Protein AF-A0A433EHS6-F1 (afdb_monomer_lite)

Radius of gyration: 15.52 Å; chains: 1; bounding box: 33×42×46 Å

Sequence (157 aa):
MQAVKDFAYGQPLEATEAEKVVQRLIRVLFRGHMLCSTPNNSNENTVSFSYKRPFGCESGQPQLVRPHRLGELFPHQMLYVLRHYVYDGLQLPVFTALSGEIQHDLEDVDSIDFYEHAYIFDKNFLRCFYVMDSCNLHGNTYEAILTEYAPLEETPV

Foldseek 3Di:
DQDAAAPADDAFDDQVVLVVQVVVLCCFQVVVQWDWAQDPDPVDQFIDIDGHPPRCPDADHFDKDFLVVLCVVQPQAKKWKFFGGHDPNRRTGIHIDTSVVSSVCQQAVVRHPRNAQIWIAHPVSQKIWGWHAWDDDDPPGIGTIITITGGTPPPDD

Structure (mmCIF, N/CA/C/O backbone):
data_AF-A0A433EHS6-F1
#
_entry.id   AF-A0A433EHS6-F1
#
loop_
_atom_site.group_PDB
_atom_site.id
_atom_site.type_symbol
_atom_site.label_atom_id
_atom_site.label_alt_id
_atom_site.label_comp_id
_atom_site.label_asym_id
_atom_site.label_entity_id
_atom_site.label_seq_id
_atom_site.pdbx_PDB_ins_code
_atom_site.Cartn_x
_atom_site.Cartn_y
_atom_site.Cartn_z
_atom_site.occupancy
_atom_site.B_iso_or_equiv
_atom_site.auth_seq_id
_atom_site.auth_comp_id
_atom_site.auth_asym_id
_atom_site.auth_atom_id
_atom_site.pdbx_PDB_model_num
ATOM 1 N N . MET A 1 1 ? 13.619 10.597 -21.732 1.00 52.19 1 MET A N 1
ATOM 2 C CA . MET A 1 1 ? 13.306 10.273 -20.329 1.00 52.19 1 MET A CA 1
ATOM 3 C C . MET A 1 1 ? 11.842 9.910 -20.292 1.00 52.19 1 MET A C 1
ATOM 5 O O . MET A 1 1 ? 11.029 10.736 -20.693 1.00 52.19 1 MET A O 1
ATOM 9 N N . GLN A 1 2 ? 11.533 8.660 -19.963 1.00 55.22 2 GLN A N 1
ATOM 10 C CA . GLN A 1 2 ? 10.165 8.252 -19.658 1.00 55.22 2 GLN A CA 1
ATOM 11 C C . GLN A 1 2 ? 9.773 8.977 -18.363 1.00 55.22 2 GLN A C 1
ATOM 13 O O . GLN A 1 2 ? 10.622 9.145 -17.490 1.00 55.22 2 GLN A O 1
ATOM 18 N N . ALA A 1 3 ? 8.565 9.533 -18.296 1.00 74.19 3 ALA A N 1
ATOM 19 C CA . ALA A 1 3 ? 8.119 10.211 -17.085 1.00 74.19 3 ALA A CA 1
ATOM 20 C C . ALA A 1 3 ? 7.929 9.154 -15.991 1.00 74.19 3 ALA A C 1
ATOM 22 O O . ALA A 1 3 ? 7.195 8.193 -16.214 1.00 74.19 3 ALA A O 1
ATOM 23 N N . VAL A 1 4 ? 8.615 9.325 -14.861 1.00 86.94 4 VAL A N 1
ATOM 24 C CA . VAL A 1 4 ? 8.447 8.470 -13.683 1.00 86.94 4 VAL A CA 1
ATOM 25 C C . VAL A 1 4 ? 7.051 8.725 -13.116 1.00 86.94 4 VAL A C 1
ATOM 27 O O . VAL A 1 4 ? 6.616 9.877 -13.014 1.00 86.94 4 VAL A O 1
ATOM 30 N N . LYS A 1 5 ? 6.310 7.650 -12.847 1.00 92.50 5 LYS A N 1
ATOM 31 C CA . LYS A 1 5 ? 4.931 7.695 -12.348 1.00 92.50 5 LYS A CA 1
ATOM 32 C C . LYS A 1 5 ? 4.946 7.706 -10.816 1.00 92.50 5 LYS A C 1
ATOM 34 O O . LYS A 1 5 ? 5.658 6.931 -10.198 1.00 92.50 5 LYS A O 1
ATOM 39 N N . ASP A 1 6 ? 4.108 8.513 -10.175 1.00 92.75 6 ASP A N 1
ATOM 40 C CA . ASP A 1 6 ? 3.886 8.383 -8.729 1.00 92.75 6 ASP A CA 1
ATOM 41 C C . ASP A 1 6 ? 3.251 7.025 -8.392 1.00 92.75 6 ASP A C 1
ATOM 43 O O . ASP A 1 6 ? 2.283 6.617 -9.038 1.00 92.75 6 ASP A O 1
ATOM 47 N N . PHE A 1 7 ? 3.705 6.375 -7.318 1.00 94.31 7 PHE A N 1
ATOM 48 C CA . PHE A 1 7 ? 3.046 5.202 -6.735 1.00 94.31 7 PHE A CA 1
ATOM 49 C C . PHE A 1 7 ? 1.729 5.595 -6.039 1.00 94.31 7 PHE A C 1
ATOM 51 O O . PHE A 1 7 ? 1.588 5.612 -4.814 1.00 94.31 7 PHE A O 1
ATOM 58 N N . ALA A 1 8 ? 0.767 5.999 -6.858 1.00 94.12 8 ALA A N 1
ATOM 59 C CA . ALA A 1 8 ? -0.559 6.475 -6.519 1.00 94.12 8 ALA A CA 1
ATOM 60 C C . ALA A 1 8 ? -1.542 5.981 -7.586 1.00 94.12 8 ALA A C 1
ATOM 62 O O . ALA A 1 8 ? -1.189 5.821 -8.756 1.00 94.12 8 ALA A O 1
ATOM 63 N N . TYR A 1 9 ? -2.790 5.750 -7.182 1.00 94.94 9 TYR A N 1
ATOM 64 C CA . TYR A 1 9 ? -3.778 5.087 -8.030 1.00 94.94 9 TYR A CA 1
ATOM 65 C C . TYR A 1 9 ? -5.119 5.796 -7.960 1.00 94.94 9 TYR A C 1
ATOM 67 O O . TYR A 1 9 ? -5.652 5.986 -6.872 1.00 94.94 9 TYR A O 1
ATOM 75 N N . GLY A 1 10 ? -5.706 6.119 -9.113 1.00 91.69 10 GLY A N 1
ATOM 76 C CA . GLY A 1 10 ? -7.039 6.719 -9.178 1.00 91.69 10 GLY A CA 1
ATOM 77 C C . GLY A 1 10 ? -7.228 7.885 -8.199 1.00 91.69 10 GLY A C 1
ATOM 78 O O . GLY A 1 10 ? -6.335 8.707 -8.014 1.00 91.69 10 GLY A O 1
ATOM 79 N N . GLN A 1 11 ? -8.410 7.955 -7.586 1.00 94.00 11 GLN A N 1
ATOM 80 C CA . GLN A 1 11 ? -8.679 8.888 -6.493 1.00 94.00 11 GLN A CA 1
ATOM 81 C C . GLN A 1 11 ? -8.394 8.203 -5.147 1.00 94.00 11 GLN A C 1
ATOM 83 O O . GLN A 1 11 ? -8.841 7.065 -4.954 1.00 94.00 11 GLN A O 1
ATOM 88 N N . PRO A 1 12 ? -7.677 8.862 -4.218 1.00 95.50 12 PRO A N 1
ATOM 89 C CA . PRO A 1 12 ? -7.548 8.361 -2.857 1.00 95.50 12 PRO A CA 1
ATOM 90 C C . PRO A 1 12 ? -8.917 8.329 -2.169 1.00 95.50 12 PRO A C 1
ATOM 92 O O . PRO A 1 12 ? -9.844 9.046 -2.544 1.00 95.50 12 PRO A O 1
ATOM 95 N N . LEU A 1 13 ? -9.038 7.496 -1.139 1.00 96.00 13 LEU A N 1
ATOM 96 C CA . LEU A 1 13 ? -10.193 7.516 -0.251 1.00 96.00 13 LEU A CA 1
ATOM 97 C C . LEU A 1 13 ? -10.303 8.875 0.442 1.00 96.00 13 LEU A C 1
ATOM 99 O O . LEU A 1 13 ? -9.299 9.504 0.787 1.00 96.00 13 LEU A O 1
ATOM 103 N N . GLU A 1 14 ? -11.538 9.269 0.736 1.00 94.31 14 GLU A N 1
ATOM 104 C CA . GLU A 1 14 ? -11.820 10.435 1.568 1.00 94.31 14 GLU A CA 1
ATOM 105 C C . GLU A 1 14 ? -11.120 10.315 2.927 1.00 94.31 14 GLU A C 1
ATOM 107 O O . GLU A 1 14 ? -11.067 9.233 3.519 1.00 94.31 14 GLU A O 1
ATOM 112 N N . ALA A 1 15 ? -10.628 11.432 3.468 1.00 90.06 15 ALA A N 1
ATOM 113 C CA . ALA A 1 15 ? -9.755 11.435 4.647 1.00 90.06 15 ALA A CA 1
ATOM 114 C C . ALA A 1 15 ? -10.327 10.649 5.846 1.00 90.06 15 ALA A C 1
ATOM 116 O O . ALA A 1 15 ? -9.623 9.860 6.476 1.00 90.06 15 ALA A O 1
ATOM 117 N N . THR A 1 16 ? -11.623 10.806 6.140 1.00 92.38 16 THR A N 1
ATOM 118 C CA . THR A 1 16 ? -12.292 10.079 7.234 1.00 92.38 16 THR A CA 1
ATOM 119 C C . THR A 1 16 ? -12.423 8.578 6.960 1.00 92.38 16 THR A C 1
ATOM 121 O O . THR A 1 16 ? -12.445 7.775 7.893 1.00 92.38 16 THR A O 1
ATOM 124 N N . GLU A 1 17 ? -12.555 8.172 5.698 1.00 94.94 17 GLU A N 1
ATOM 125 C CA . GLU A 1 17 ? -12.590 6.757 5.326 1.00 94.94 17 GLU A CA 1
ATOM 126 C C . GLU A 1 17 ? -11.190 6.146 5.395 1.00 94.94 17 GLU A C 1
ATOM 128 O O . GLU A 1 17 ? -11.018 5.098 6.023 1.00 94.94 17 GLU A O 1
ATOM 133 N N . ALA A 1 18 ? -10.192 6.835 4.839 1.00 93.69 18 ALA A N 1
ATOM 134 C CA . ALA A 1 18 ? -8.792 6.445 4.919 1.00 93.69 18 ALA A CA 1
ATOM 135 C C . ALA A 1 18 ? -8.359 6.224 6.376 1.00 93.69 18 ALA A C 1
ATOM 137 O O . ALA A 1 18 ? -7.817 5.170 6.706 1.00 93.69 18 ALA A O 1
ATOM 138 N N . GLU A 1 19 ? -8.693 7.151 7.280 1.00 91.88 19 GLU A N 1
ATOM 139 C CA . GLU A 1 19 ? -8.383 7.018 8.706 1.00 91.88 19 GLU A CA 1
ATOM 140 C C . GLU A 1 19 ? -8.998 5.748 9.318 1.00 91.88 19 GLU A C 1
ATOM 142 O O . GLU A 1 19 ? -8.310 4.998 10.014 1.00 91.88 19 GLU A O 1
ATOM 147 N N . LYS A 1 20 ? -10.268 5.442 9.021 1.00 94.25 20 LYS A N 1
ATOM 148 C CA . LYS A 1 20 ? -10.926 4.214 9.507 1.00 94.25 20 LYS A CA 1
ATOM 149 C C . LYS A 1 20 ? -10.248 2.954 8.978 1.00 94.25 20 LYS A C 1
ATOM 151 O O . LYS A 1 20 ? -10.102 1.982 9.724 1.00 94.25 20 LYS A O 1
ATOM 156 N N . VAL A 1 21 ? -9.845 2.957 7.708 1.00 95.06 21 VAL A N 1
ATOM 157 C CA . VAL A 1 21 ? -9.128 1.838 7.084 1.00 95.06 21 VAL A CA 1
ATOM 158 C C . VAL A 1 21 ? -7.773 1.634 7.767 1.00 95.06 21 VAL A C 1
ATOM 160 O O . VAL A 1 21 ? -7.469 0.512 8.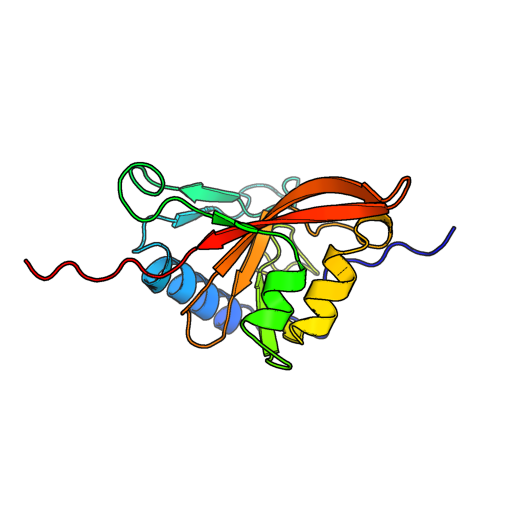177 1.00 95.06 21 VAL A O 1
ATOM 163 N N . VAL A 1 22 ? -7.004 2.704 7.984 1.00 92.19 22 VAL A N 1
ATOM 164 C CA . VAL A 1 22 ? -5.696 2.654 8.661 1.00 92.19 22 VAL A CA 1
ATOM 165 C C . VAL A 1 22 ? -5.836 2.205 10.119 1.00 92.19 22 VAL A C 1
ATOM 167 O O . VAL A 1 22 ? -5.111 1.316 10.568 1.00 92.19 22 VAL A O 1
ATOM 170 N N . GLN A 1 23 ? -6.807 2.735 10.866 1.00 90.31 23 GLN A N 1
ATOM 171 C CA . GLN A 1 23 ? -7.075 2.301 12.242 1.00 90.31 23 GLN A CA 1
ATOM 172 C C . GLN A 1 23 ? -7.445 0.813 12.307 1.00 90.31 23 GLN A C 1
ATOM 174 O O . GLN A 1 23 ? -7.017 0.096 13.218 1.00 90.31 23 GLN A O 1
ATOM 179 N N . ARG A 1 24 ? -8.220 0.322 11.334 1.00 91.38 24 ARG A N 1
ATOM 180 C CA . ARG A 1 24 ? -8.585 -1.095 11.252 1.00 91.38 24 ARG A CA 1
ATOM 181 C C . ARG A 1 24 ? -7.392 -1.975 10.887 1.00 91.38 24 ARG A C 1
ATOM 183 O O . ARG A 1 24 ? -7.229 -3.012 11.525 1.00 91.38 24 ARG A O 1
ATOM 190 N N . LEU A 1 25 ? -6.543 -1.546 9.952 1.00 90.19 25 LEU A N 1
ATOM 191 C CA . LEU A 1 25 ? -5.270 -2.199 9.629 1.00 90.19 25 LEU A CA 1
ATOM 192 C C . LEU A 1 25 ? -4.419 -2.374 10.894 1.00 90.19 25 LEU A C 1
ATOM 194 O O . LEU A 1 25 ? -4.054 -3.496 11.250 1.00 90.19 25 LEU A O 1
ATOM 198 N N . ILE A 1 26 ? -4.189 -1.275 11.620 1.00 87.19 26 ILE A N 1
ATOM 199 C CA . ILE A 1 26 ? -3.435 -1.255 12.881 1.00 87.19 26 ILE A CA 1
ATOM 200 C C . ILE A 1 26 ? -4.041 -2.226 13.901 1.00 87.19 26 ILE A C 1
ATOM 202 O O . ILE A 1 26 ? -3.325 -2.993 14.544 1.00 87.19 26 ILE A O 1
ATOM 206 N N . ARG A 1 27 ? -5.365 -2.206 14.067 1.00 86.25 27 ARG A N 1
ATOM 207 C CA . ARG A 1 27 ? -6.054 -3.035 15.060 1.00 86.25 27 ARG A CA 1
ATOM 208 C C . ARG A 1 27 ? -6.016 -4.525 14.722 1.00 86.25 27 ARG A C 1
ATOM 210 O O . ARG A 1 27 ? -5.818 -5.325 15.628 1.00 86.25 27 ARG A O 1
ATOM 217 N N . VAL A 1 28 ? -6.261 -4.894 13.467 1.00 85.25 28 VAL A N 1
ATOM 218 C CA . VAL A 1 28 ? -6.449 -6.297 13.063 1.00 85.25 28 VAL A CA 1
ATOM 219 C C . VAL A 1 28 ? -5.109 -6.979 12.813 1.00 85.25 28 VAL A C 1
ATOM 221 O O . VAL A 1 28 ? -4.821 -8.004 13.423 1.00 85.25 28 VAL A O 1
ATOM 224 N N . LEU A 1 29 ? -4.275 -6.395 11.954 1.00 82.06 29 LEU A N 1
ATOM 225 C CA . LEU A 1 29 ? -3.030 -7.022 11.509 1.00 82.06 29 LEU A CA 1
ATOM 226 C C . LEU A 1 29 ? -1.861 -6.721 12.442 1.00 82.06 29 LEU A C 1
ATOM 228 O O . LEU A 1 29 ? -0.985 -7.561 12.615 1.00 82.06 29 LEU A O 1
ATOM 232 N N . PHE A 1 30 ? -1.884 -5.561 13.101 1.00 81.31 30 PHE A N 1
ATOM 233 C CA . PHE A 1 30 ? -0.819 -5.145 14.013 1.00 81.31 30 PHE A CA 1
ATOM 234 C C . PHE A 1 30 ? -1.227 -5.180 15.490 1.00 81.31 30 PHE A C 1
ATOM 236 O O . PHE A 1 30 ? -0.455 -4.746 16.339 1.00 81.31 30 PHE A O 1
ATOM 243 N N . ARG A 1 31 ? -2.433 -5.669 15.829 1.00 80.25 31 ARG A N 1
ATOM 244 C CA . ARG A 1 31 ? -2.972 -5.747 17.207 1.00 80.25 31 ARG A CA 1
ATOM 245 C C . ARG A 1 31 ? -2.818 -4.445 18.022 1.00 80.25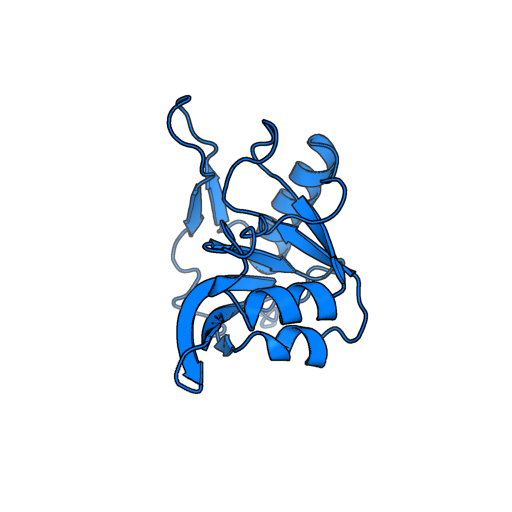 31 ARG A C 1
ATOM 247 O O . ARG A 1 31 ? -2.650 -4.475 19.236 1.00 80.25 31 ARG A O 1
ATOM 254 N N . GLY A 1 32 ? -2.848 -3.284 17.365 1.00 78.12 32 GLY A N 1
ATOM 255 C CA . GLY A 1 32 ? -2.637 -1.981 18.014 1.00 78.12 32 GLY A CA 1
ATOM 256 C C . GLY A 1 32 ? -1.176 -1.632 18.332 1.00 78.12 32 GLY A C 1
ATOM 257 O O . GLY A 1 32 ? -0.916 -0.601 18.952 1.00 78.12 32 GLY A O 1
ATOM 258 N N . HIS A 1 33 ? -0.212 -2.456 17.913 1.00 76.00 33 HIS A N 1
ATOM 259 C CA . HIS A 1 33 ? 1.219 -2.223 18.121 1.00 76.00 33 HIS A CA 1
ATOM 260 C C . HIS A 1 33 ? 1.850 -1.316 17.066 1.00 76.00 33 HIS A C 1
ATOM 262 O O . HIS A 1 33 ? 3.015 -0.969 17.211 1.00 76.00 33 HIS A O 1
ATOM 268 N N . MET A 1 34 ? 1.116 -0.900 16.037 1.00 79.00 34 MET A N 1
ATOM 269 C CA . MET A 1 34 ? 1.586 0.111 15.095 1.00 79.00 34 MET A CA 1
ATOM 270 C C . MET A 1 34 ? 1.058 1.487 15.511 1.00 79.00 34 MET A C 1
ATOM 272 O O . MET A 1 34 ? -0.149 1.704 15.608 1.00 79.00 34 MET A O 1
ATOM 276 N N . LEU A 1 35 ? 1.973 2.408 15.793 1.00 76.38 35 LEU A N 1
ATOM 277 C CA . LEU A 1 35 ? 1.690 3.818 16.017 1.00 76.38 35 LEU A CA 1
ATOM 278 C C . LEU A 1 35 ? 1.826 4.564 14.696 1.00 76.38 35 LEU A C 1
ATOM 280 O O . LEU A 1 35 ? 2.819 4.400 13.994 1.00 76.38 35 LEU A O 1
ATOM 284 N N . CYS A 1 36 ? 0.843 5.402 14.398 1.00 77.94 36 CYS A N 1
ATOM 285 C CA . CYS A 1 36 ? 0.867 6.321 13.275 1.00 77.94 36 CYS A CA 1
ATOM 286 C C . CYS A 1 36 ? 1.142 7.726 13.811 1.00 77.94 36 CYS A C 1
ATOM 288 O O . CYS A 1 36 ? 0.352 8.246 14.603 1.00 77.94 36 CYS A O 1
ATOM 290 N N . SER A 1 37 ? 2.247 8.325 13.381 1.00 71.31 37 SER A N 1
ATOM 291 C CA . SER A 1 37 ? 2.628 9.692 13.724 1.00 71.31 37 SER A CA 1
ATOM 292 C C . SER A 1 37 ? 2.576 10.531 12.457 1.00 71.31 37 SER A C 1
ATOM 294 O O . SER A 1 37 ? 3.389 10.349 11.551 1.00 71.31 37 SER 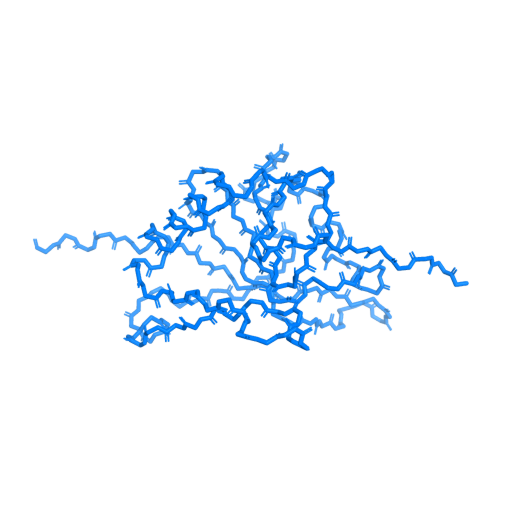A O 1
ATOM 296 N N . THR A 1 38 ? 1.611 11.443 12.379 1.00 65.50 38 THR A N 1
ATOM 297 C CA . THR A 1 38 ? 1.578 12.433 11.302 1.00 65.50 38 THR A CA 1
ATOM 298 C C . THR A 1 38 ? 2.696 13.456 11.508 1.00 65.50 38 THR A C 1
ATOM 300 O O . THR A 1 38 ? 2.988 13.794 12.660 1.00 65.50 38 THR A O 1
ATOM 303 N N . PRO A 1 39 ? 3.314 13.961 10.432 1.00 59.91 39 PRO A N 1
ATOM 304 C CA . PRO A 1 39 ? 4.379 14.947 10.523 1.00 59.91 39 PRO A CA 1
ATOM 305 C C . PRO A 1 39 ? 3.904 16.189 11.281 1.00 59.91 39 PRO A C 1
ATOM 307 O O . PRO A 1 39 ? 2.836 16.740 11.008 1.00 59.91 39 PRO A O 1
ATOM 310 N N . ASN A 1 40 ? 4.698 16.622 12.263 1.00 54.12 40 ASN A N 1
ATOM 311 C CA . ASN A 1 40 ? 4.362 17.775 13.107 1.00 54.12 40 ASN A CA 1
ATOM 312 C C . ASN A 1 40 ? 4.720 19.115 12.442 1.00 54.12 40 ASN A C 1
ATOM 314 O O . ASN A 1 40 ? 4.280 20.160 12.916 1.00 54.12 40 ASN A O 1
ATOM 318 N N . ASN A 1 41 ? 5.507 19.095 11.359 1.00 53.00 41 ASN A N 1
ATOM 319 C CA . ASN A 1 41 ? 6.010 20.280 10.669 1.00 53.00 41 ASN A CA 1
ATOM 320 C C . ASN A 1 41 ? 5.868 20.146 9.145 1.00 53.00 41 ASN A C 1
ATOM 322 O O . ASN A 1 41 ? 6.025 19.066 8.586 1.00 53.00 41 ASN A O 1
ATOM 326 N N . SER A 1 42 ? 5.682 21.277 8.459 1.00 52.75 42 SER A N 1
ATOM 327 C CA . SER A 1 42 ? 5.457 21.383 7.004 1.00 52.75 42 SER A CA 1
ATOM 328 C C . SER A 1 42 ? 6.606 20.908 6.099 1.00 52.75 42 SER A C 1
ATOM 330 O O . SER A 1 42 ? 6.457 20.938 4.884 1.00 52.75 42 SER A O 1
ATOM 332 N N . ASN A 1 43 ? 7.757 20.534 6.664 1.00 51.75 43 ASN A N 1
ATOM 333 C CA . ASN A 1 43 ? 8.921 20.055 5.908 1.00 51.75 43 ASN A CA 1
ATOM 334 C C . ASN A 1 43 ? 9.020 18.523 5.880 1.00 51.75 43 ASN A C 1
ATOM 336 O O . ASN A 1 43 ? 9.866 17.981 5.170 1.00 51.75 43 ASN A O 1
ATOM 340 N N . GLU A 1 44 ? 8.192 17.828 6.659 1.00 56.44 44 GLU A N 1
ATOM 341 C CA . GLU A 1 44 ? 8.111 16.372 6.657 1.00 56.44 44 GLU A CA 1
ATOM 342 C C . GLU A 1 44 ? 6.927 15.962 5.772 1.00 56.44 44 GLU A C 1
ATOM 344 O O . GLU A 1 44 ? 5.767 16.129 6.136 1.00 56.44 44 GLU A O 1
ATOM 349 N N . ASN A 1 45 ? 7.227 15.437 4.584 1.00 67.75 45 ASN A N 1
ATOM 350 C CA . ASN A 1 45 ? 6.221 14.945 3.635 1.00 67.75 45 ASN A CA 1
ATOM 351 C C . ASN A 1 45 ? 5.917 13.451 3.834 1.00 67.75 45 ASN A C 1
ATOM 353 O O . ASN A 1 45 ? 5.438 12.792 2.914 1.00 67.75 45 ASN A O 1
ATOM 357 N N . THR A 1 46 ? 6.233 12.897 5.004 1.00 68.44 46 THR A N 1
ATOM 358 C CA . THR A 1 46 ? 6.099 11.471 5.311 1.00 68.44 46 THR A CA 1
ATOM 359 C C . THR A 1 46 ? 5.357 11.259 6.622 1.00 68.44 46 THR A C 1
ATOM 361 O O . THR A 1 46 ? 5.604 11.945 7.613 1.00 68.44 46 THR A O 1
ATOM 364 N N . VAL A 1 47 ? 4.453 10.281 6.641 1.00 66.94 47 VAL A N 1
ATOM 365 C CA . VAL A 1 47 ? 3.791 9.806 7.859 1.00 66.94 47 VAL A CA 1
ATOM 366 C C . VAL A 1 47 ? 4.564 8.638 8.427 1.00 66.94 47 VAL A C 1
ATOM 368 O O . VAL A 1 47 ? 4.601 7.576 7.825 1.00 66.94 47 VAL A O 1
ATOM 371 N N . SER A 1 48 ? 5.124 8.791 9.624 1.00 68.75 48 SER A N 1
ATOM 372 C CA . SER A 1 48 ? 5.903 7.723 10.243 1.00 68.75 48 SER A CA 1
ATOM 373 C C . SER A 1 48 ? 4.999 6.675 10.893 1.00 68.75 48 SER A C 1
ATOM 375 O O . SER A 1 48 ? 4.214 6.978 11.797 1.00 68.75 48 SER A O 1
ATOM 377 N N . PHE A 1 49 ? 5.168 5.418 10.485 1.00 74.19 49 PHE A N 1
ATOM 378 C CA . PHE A 1 49 ? 4.644 4.262 11.205 1.00 74.19 49 PHE A CA 1
ATOM 379 C C . PHE A 1 49 ? 5.747 3.674 12.088 1.00 74.19 49 PHE A C 1
ATOM 381 O O . PHE A 1 49 ? 6.831 3.340 11.614 1.00 74.19 49 PHE A O 1
ATOM 388 N N . SER A 1 50 ? 5.486 3.548 13.389 1.00 67.38 50 SER A N 1
ATOM 389 C CA . SER A 1 50 ? 6.438 2.976 14.347 1.00 67.38 50 SER A CA 1
ATOM 390 C C . SER A 1 50 ? 5.833 1.794 15.094 1.00 67.38 50 SER A C 1
ATOM 392 O O . SER A 1 50 ? 4.676 1.816 15.508 1.00 67.38 50 SER A O 1
ATOM 394 N N . TYR A 1 51 ? 6.623 0.739 15.277 1.00 67.06 51 TYR A N 1
ATOM 395 C CA . TYR A 1 51 ? 6.170 -0.483 15.933 1.00 67.06 51 TYR A CA 1
ATOM 396 C C . TYR A 1 51 ? 6.525 -0.484 17.420 1.00 67.06 51 TYR A C 1
ATOM 398 O O . TYR A 1 51 ? 7.675 -0.272 17.814 1.00 67.06 51 TYR A O 1
ATOM 406 N N . LYS A 1 52 ? 5.546 -0.798 18.268 1.00 62.00 52 LYS A N 1
ATOM 407 C CA . LYS A 1 52 ? 5.765 -1.152 19.669 1.00 62.00 52 LYS A CA 1
ATOM 408 C C . LYS A 1 52 ? 6.282 -2.589 19.734 1.00 62.00 52 LYS A C 1
ATOM 410 O O . LYS A 1 52 ? 5.588 -3.524 19.336 1.00 62.00 52 LYS A O 1
ATOM 415 N N . ARG A 1 53 ? 7.481 -2.778 20.292 1.00 49.56 53 ARG A N 1
ATOM 416 C CA . ARG A 1 53 ? 7.997 -4.112 20.655 1.00 49.56 53 ARG A CA 1
ATOM 417 C C . ARG A 1 53 ? 6.982 -4.840 21.564 1.00 49.56 53 ARG A C 1
ATOM 419 O O . ARG A 1 53 ? 6.328 -4.163 22.361 1.00 49.56 53 ARG A O 1
ATOM 426 N N . PRO A 1 54 ? 6.833 -6.175 21.470 1.00 51.34 54 PRO A N 1
ATOM 427 C CA . PRO A 1 54 ? 7.675 -7.134 20.747 1.00 51.34 54 PRO A CA 1
ATOM 428 C C . PRO A 1 54 ? 7.170 -7.492 19.335 1.00 51.34 54 PRO A C 1
ATOM 430 O O . PRO A 1 54 ? 7.546 -8.543 18.820 1.00 51.34 54 PRO A O 1
ATOM 433 N N . PHE A 1 55 ? 6.326 -6.669 18.695 1.00 49.25 55 PHE A N 1
ATOM 434 C CA . PHE A 1 55 ? 5.857 -6.954 17.331 1.00 49.25 55 PHE A CA 1
ATOM 435 C C . PHE A 1 55 ? 7.066 -7.134 16.387 1.00 49.25 55 PHE A C 1
ATOM 437 O O . PHE A 1 55 ? 7.872 -6.217 16.242 1.00 49.25 55 PHE A O 1
ATOM 444 N N . GLY A 1 56 ? 7.235 -8.344 15.835 1.00 50.84 56 GLY A N 1
ATOM 445 C CA . GLY A 1 56 ? 8.405 -8.767 15.046 1.00 50.84 56 GLY A CA 1
ATOM 446 C C . GLY A 1 56 ? 9.433 -9.672 15.755 1.00 50.84 56 GLY A C 1
ATOM 447 O O . GLY A 1 56 ? 10.292 -10.227 15.078 1.00 50.84 56 GLY A O 1
ATOM 448 N N . CYS A 1 57 ? 9.360 -9.871 17.079 1.00 41.25 57 CYS A N 1
ATOM 449 C CA . CYS A 1 57 ? 10.315 -10.713 17.823 1.00 41.25 57 CYS A CA 1
ATOM 450 C C . CYS A 1 57 ? 9.769 -12.083 18.257 1.00 41.25 57 CYS A C 1
ATOM 452 O O . CYS A 1 57 ? 10.568 -12.993 18.453 1.00 41.25 57 CYS A O 1
ATOM 454 N N . GLU A 1 58 ? 8.450 -12.256 18.413 1.00 45.16 58 GLU A N 1
ATOM 455 C CA . GLU A 1 58 ? 7.918 -13.433 19.133 1.00 45.16 58 GLU A CA 1
ATOM 456 C C . GLU A 1 58 ? 6.800 -14.221 18.432 1.00 45.16 58 GLU A C 1
ATOM 458 O O . GLU A 1 58 ? 6.397 -15.262 18.940 1.00 45.16 58 GLU A O 1
ATOM 463 N N . SER A 1 59 ? 6.291 -13.816 17.264 1.00 43.84 59 SER A N 1
ATOM 464 C CA . SER A 1 59 ? 5.248 -14.611 16.591 1.00 43.84 59 SER A CA 1
ATOM 465 C C . SER A 1 59 ? 5.152 -14.314 15.095 1.00 43.84 59 SER A C 1
ATOM 467 O O . SER A 1 59 ? 5.136 -13.149 14.713 1.00 43.84 59 SER A O 1
ATOM 469 N N . GLY A 1 60 ? 5.139 -15.376 14.274 1.00 52.84 60 GLY A N 1
ATOM 470 C CA . GLY A 1 60 ? 5.051 -15.326 12.808 1.00 52.84 60 GLY A CA 1
ATOM 471 C C . GLY A 1 60 ? 6.134 -14.454 12.173 1.00 52.84 60 GLY A C 1
ATOM 472 O O . GLY A 1 60 ? 5.900 -13.276 11.931 1.00 52.84 60 GLY A O 1
ATOM 473 N N . GLN A 1 61 ? 7.328 -15.009 11.935 1.00 57.03 61 GLN A N 1
ATOM 474 C CA . GLN A 1 61 ? 8.425 -14.271 11.296 1.00 57.03 61 GLN A CA 1
ATOM 475 C C . GLN A 1 61 ? 7.912 -13.603 10.003 1.00 57.03 61 GLN A C 1
ATOM 477 O O . GLN A 1 61 ? 7.404 -14.328 9.143 1.00 57.03 61 GLN A O 1
ATOM 482 N N . PRO A 1 62 ? 8.002 -12.264 9.867 1.00 68.19 62 PRO A N 1
ATOM 483 C CA . PRO A 1 62 ? 7.649 -11.585 8.629 1.00 68.19 62 PRO A CA 1
ATOM 484 C C . PRO A 1 62 ? 8.370 -12.253 7.456 1.00 68.19 62 PRO A C 1
ATOM 486 O O . PRO A 1 62 ? 9.588 -12.442 7.506 1.00 68.19 62 PRO A O 1
ATOM 489 N N . GLN A 1 63 ? 7.624 -12.654 6.427 1.00 80.44 63 GLN A N 1
ATOM 490 C CA . GLN A 1 63 ? 8.214 -13.358 5.294 1.00 80.44 63 GLN A CA 1
ATOM 491 C C . GLN A 1 63 ? 8.606 -12.348 4.223 1.00 80.44 63 GLN A C 1
ATOM 493 O O . GLN A 1 63 ? 7.762 -11.606 3.724 1.00 80.44 63 GLN A O 1
ATOM 498 N N . LEU A 1 64 ? 9.885 -12.344 3.847 1.00 87.44 64 LEU A N 1
ATOM 499 C CA . LEU A 1 64 ? 10.328 -11.610 2.668 1.00 87.44 64 LEU A CA 1
ATOM 500 C C . LEU A 1 64 ? 9.771 -12.295 1.419 1.00 87.44 64 LEU A C 1
ATOM 502 O O . LEU A 1 64 ? 10.006 -13.486 1.194 1.00 87.44 64 LEU A O 1
ATOM 506 N N . VAL A 1 65 ? 9.018 -11.542 0.626 1.00 91.00 65 VAL A N 1
ATOM 507 C CA . VAL A 1 65 ? 8.377 -11.998 -0.607 1.00 91.00 65 VAL A CA 1
ATOM 508 C C . VAL A 1 65 ? 8.613 -10.988 -1.727 1.00 91.00 65 VAL A C 1
ATOM 510 O O . VAL A 1 65 ? 8.979 -9.837 -1.495 1.00 91.00 65 VAL A O 1
ATOM 513 N N . ARG A 1 66 ? 8.421 -11.445 -2.962 1.00 92.88 66 ARG A N 1
ATOM 514 C CA . ARG A 1 66 ? 8.542 -10.632 -4.179 1.00 92.88 66 ARG A CA 1
ATOM 515 C C . ARG A 1 66 ? 7.157 -10.165 -4.652 1.00 92.88 66 ARG A C 1
ATOM 517 O O . ARG A 1 66 ? 6.161 -10.779 -4.254 1.00 92.88 66 ARG A O 1
ATOM 524 N N . PRO A 1 67 ? 7.062 -9.155 -5.534 1.00 94.88 67 PRO A N 1
ATOM 525 C CA . PRO A 1 67 ? 5.781 -8.576 -5.946 1.00 94.88 67 PRO A CA 1
ATOM 526 C C . PRO A 1 67 ? 4.784 -9.570 -6.556 1.00 94.88 67 PRO A C 1
ATOM 528 O O . PRO A 1 67 ? 3.590 -9.467 -6.278 1.00 94.88 67 PRO A O 1
ATOM 531 N N . HIS A 1 68 ? 5.250 -10.590 -7.293 1.00 94.50 68 HIS A N 1
ATOM 532 C CA . HIS A 1 68 ? 4.383 -11.638 -7.863 1.00 94.50 68 HIS A CA 1
ATOM 533 C C . HIS A 1 68 ? 3.485 -12.334 -6.830 1.00 94.50 68 HIS A C 1
ATOM 535 O O . HIS A 1 68 ? 2.405 -12.825 -7.166 1.00 94.50 68 HIS A O 1
ATOM 541 N N . ARG A 1 69 ? 3.891 -12.329 -5.553 1.00 94.62 69 ARG A N 1
ATOM 542 C CA . ARG A 1 69 ? 3.109 -12.882 -4.448 1.00 94.62 69 ARG A CA 1
ATOM 543 C C . ARG A 1 69 ? 1.735 -12.220 -4.300 1.00 94.62 69 ARG A C 1
ATOM 545 O O . ARG A 1 69 ? 0.784 -12.886 -3.888 1.00 9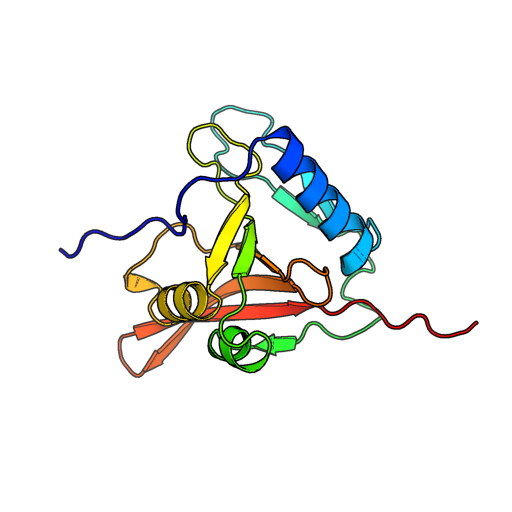4.62 69 ARG A O 1
ATOM 552 N N . LEU A 1 70 ? 1.609 -10.940 -4.664 1.00 95.19 70 LEU A N 1
ATOM 553 C CA . LEU A 1 70 ? 0.333 -10.218 -4.672 1.00 95.19 70 LEU A CA 1
ATOM 554 C C . LEU A 1 70 ? -0.660 -10.860 -5.649 1.00 95.19 70 LEU A C 1
ATOM 556 O O . LEU A 1 70 ? -1.807 -11.115 -5.277 1.00 95.19 70 LEU A O 1
ATOM 560 N N . GLY A 1 71 ? -0.217 -11.159 -6.874 1.00 93.19 71 GLY A N 1
ATOM 561 C CA . GLY A 1 71 ? -1.037 -11.802 -7.901 1.00 93.19 71 GLY A CA 1
ATOM 562 C C . GLY A 1 71 ? -1.403 -13.250 -7.565 1.00 93.19 71 GLY A C 1
ATOM 563 O O . GLY A 1 71 ? -2.521 -13.674 -7.852 1.00 93.19 71 GLY A O 1
ATOM 564 N N . GLU A 1 72 ? -0.504 -13.989 -6.904 1.00 94.88 72 GLU A N 1
ATOM 565 C CA . GLU A 1 72 ? -0.768 -15.361 -6.445 1.00 94.88 72 GLU A CA 1
ATOM 566 C C . GLU A 1 72 ? -1.867 -15.430 -5.379 1.00 94.88 72 GLU A C 1
ATOM 568 O O . GLU A 1 72 ? -2.749 -16.287 -5.443 1.00 94.88 72 GLU A O 1
ATOM 573 N N . LEU A 1 73 ? -1.800 -14.550 -4.376 1.00 94.44 73 LEU A N 1
ATOM 574 C CA . LEU A 1 73 ? -2.722 -14.574 -3.238 1.00 94.44 73 LEU A CA 1
ATOM 575 C C . LEU A 1 73 ? -4.048 -13.873 -3.537 1.00 94.44 73 LEU A C 1
ATOM 577 O O . LEU A 1 73 ? -5.090 -14.269 -3.011 1.00 94.44 73 LEU A O 1
ATOM 581 N N . PHE A 1 74 ? -4.020 -12.844 -4.381 1.00 95.88 74 PHE A N 1
ATOM 582 C CA . PHE A 1 74 ? -5.164 -11.975 -4.637 1.00 95.88 74 PHE A CA 1
ATOM 583 C C . PHE A 1 74 ? -5.442 -11.827 -6.134 1.00 95.88 74 PHE A C 1
ATOM 585 O O . PHE A 1 74 ? -5.489 -10.699 -6.628 1.00 95.88 74 PHE A O 1
ATOM 592 N N . PRO A 1 75 ? -5.657 -12.921 -6.886 1.00 95.62 75 PRO A N 1
ATOM 593 C CA . PRO A 1 75 ? -5.821 -12.844 -8.332 1.00 95.62 75 PRO A CA 1
ATOM 594 C C . PRO A 1 75 ? -6.998 -11.930 -8.693 1.00 95.62 75 PRO A C 1
ATOM 596 O O . PRO A 1 75 ? -8.139 -12.176 -8.300 1.00 95.62 75 PRO A O 1
ATOM 599 N N . HIS A 1 76 ? -6.701 -10.852 -9.424 1.00 94.00 76 HIS A N 1
ATOM 600 C CA . HIS A 1 76 ? -7.667 -9.847 -9.886 1.00 94.00 76 HIS A CA 1
ATOM 601 C C . HIS A 1 76 ? -8.474 -9.136 -8.784 1.00 94.00 76 HIS A C 1
ATOM 603 O O . HIS A 1 76 ? -9.533 -8.572 -9.066 1.00 94.00 76 HIS A O 1
ATOM 609 N N . GLN A 1 77 ? -8.012 -9.142 -7.531 1.00 97.38 77 GLN A N 1
ATOM 610 C CA . GLN A 1 77 ? -8.704 -8.435 -6.453 1.00 97.38 77 GLN A CA 1
ATOM 611 C C . GLN A 1 77 ? -8.242 -6.981 -6.340 1.00 97.38 77 GLN A C 1
ATOM 613 O O . GLN A 1 77 ? -7.089 -6.653 -6.610 1.00 97.38 77 GLN A O 1
ATOM 618 N N . MET A 1 78 ? -9.153 -6.118 -5.889 1.00 97.75 78 MET A N 1
ATOM 619 C CA . MET A 1 78 ? -8.841 -4.739 -5.511 1.00 97.75 78 MET A CA 1
ATOM 620 C C . MET A 1 78 ? -8.270 -4.707 -4.093 1.00 97.75 78 MET A C 1
ATOM 622 O O . MET A 1 78 ? -8.966 -5.079 -3.143 1.00 97.75 78 MET A O 1
ATOM 626 N N . LEU A 1 79 ? -7.042 -4.218 -3.954 1.00 98.19 79 LEU A N 1
ATOM 627 C CA . LEU A 1 79 ? -6.336 -4.058 -2.685 1.00 98.19 79 LEU A CA 1
ATOM 628 C C . LEU A 1 79 ? -6.305 -2.586 -2.272 1.00 98.19 79 LEU A C 1
ATOM 630 O O . LEU A 1 79 ? -6.469 -1.694 -3.107 1.00 98.19 79 LEU A O 1
ATOM 634 N N . TYR A 1 80 ? -6.104 -2.340 -0.982 1.00 98.38 80 TYR A N 1
ATOM 635 C CA . TYR A 1 80 ? -5.747 -1.021 -0.481 1.00 98.38 80 TYR A CA 1
ATOM 636 C C . TYR A 1 80 ? -4.246 -0.791 -0.634 1.00 98.38 80 TYR A C 1
ATOM 638 O O . TYR A 1 80 ? -3.458 -1.706 -0.394 1.00 98.38 80 TYR A O 1
ATOM 646 N N . VAL A 1 81 ? -3.870 0.440 -0.977 1.00 97.38 81 VAL A N 1
ATOM 647 C CA . VAL A 1 81 ? -2.481 0.907 -0.986 1.00 97.38 81 VAL A CA 1
ATOM 648 C C . VAL A 1 81 ? -2.388 2.150 -0.114 1.00 97.38 81 VAL A C 1
ATOM 650 O O . VAL A 1 81 ? -2.844 3.223 -0.498 1.00 97.38 81 VAL A O 1
ATOM 653 N N . LEU A 1 82 ? -1.821 1.999 1.077 1.00 94.94 82 LEU A N 1
ATOM 654 C CA . LEU A 1 82 ? -1.499 3.097 1.978 1.00 94.94 82 LEU A CA 1
ATOM 655 C C . LEU A 1 82 ? -0.077 3.560 1.684 1.00 94.94 82 LEU A C 1
ATOM 657 O O . LEU A 1 82 ? 0.887 2.849 1.973 1.00 94.94 82 LEU A O 1
ATOM 661 N N . ARG A 1 83 ? 0.052 4.754 1.114 1.00 89.50 83 ARG A N 1
ATOM 662 C CA . ARG A 1 83 ? 1.352 5.357 0.824 1.00 89.50 83 ARG A CA 1
ATOM 663 C C . ARG A 1 83 ? 1.890 6.058 2.077 1.00 89.50 83 ARG A C 1
ATOM 665 O O . ARG A 1 83 ? 1.139 6.650 2.847 1.00 89.50 83 ARG A O 1
ATOM 672 N N . HIS A 1 84 ? 3.203 5.971 2.276 1.00 84.44 84 HIS A N 1
ATOM 673 C CA . HIS A 1 84 ? 3.902 6.600 3.403 1.00 84.44 84 HIS A CA 1
ATOM 674 C C . HIS A 1 84 ? 4.099 8.113 3.214 1.00 84.44 84 HIS A C 1
ATOM 676 O O . HIS A 1 84 ? 4.167 8.869 4.180 1.00 84.44 84 HIS A O 1
ATOM 682 N N . TYR A 1 85 ? 4.191 8.562 1.964 1.00 83.25 85 TYR A N 1
ATOM 683 C CA . TYR A 1 85 ? 4.346 9.967 1.601 1.00 83.25 85 TYR A CA 1
ATOM 684 C C . TYR A 1 85 ? 2.990 10.657 1.453 1.00 83.25 85 TYR A C 1
ATOM 686 O O . TYR A 1 85 ? 2.056 10.075 0.901 1.00 83.25 85 TYR A O 1
ATOM 694 N N . VAL A 1 86 ? 2.919 11.915 1.888 1.00 83.75 86 VAL A N 1
ATOM 695 C CA . VAL A 1 86 ? 1.762 12.802 1.705 1.00 83.75 86 VAL A CA 1
ATOM 696 C C . VAL A 1 86 ? 1.438 12.924 0.216 1.00 83.75 86 VAL A C 1
ATOM 698 O O . VAL A 1 86 ? 2.334 13.104 -0.609 1.00 83.75 86 VAL A O 1
ATOM 701 N N . TYR A 1 87 ? 0.152 12.871 -0.123 1.00 86.44 87 TYR A N 1
ATOM 702 C CA . TYR A 1 87 ? -0.323 13.024 -1.497 1.00 86.44 87 TYR A CA 1
ATOM 703 C C . TYR A 1 87 ? -1.470 14.024 -1.540 1.00 86.44 87 TYR A C 1
ATOM 705 O O . TYR A 1 87 ? -2.459 13.848 -0.837 1.00 86.44 87 TYR A O 1
ATOM 713 N N . ASP A 1 88 ? -1.325 15.078 -2.343 1.00 86.00 88 ASP A N 1
ATOM 714 C CA . ASP A 1 88 ? -2.343 16.125 -2.514 1.00 86.00 88 ASP A CA 1
ATOM 715 C C . ASP A 1 88 ? -2.884 16.691 -1.179 1.00 86.00 88 ASP A C 1
ATOM 717 O O . ASP A 1 88 ? -4.079 16.867 -0.962 1.00 86.00 88 ASP A O 1
ATOM 721 N N . GLY A 1 89 ? -1.984 16.903 -0.210 1.00 82.69 89 GLY A N 1
ATOM 722 C CA . GLY A 1 89 ? -2.328 17.387 1.134 1.00 82.69 89 GLY A CA 1
ATOM 723 C C . GLY A 1 89 ? -2.942 16.341 2.075 1.00 82.69 89 GLY A C 1
ATOM 724 O O . GLY A 1 89 ? -3.140 16.634 3.258 1.00 82.69 89 GLY A O 1
ATOM 725 N N . LEU A 1 90 ? -3.199 15.116 1.607 1.00 83.25 90 LEU A N 1
ATOM 726 C CA . LEU A 1 90 ? -3.649 14.007 2.444 1.00 83.25 90 LEU A CA 1
ATOM 727 C C . LEU A 1 90 ? -2.472 13.401 3.200 1.00 83.25 90 LEU A C 1
ATOM 729 O O . LEU A 1 90 ? -1.518 12.904 2.603 1.00 83.25 90 LEU A O 1
ATOM 733 N N . GLN A 1 91 ? -2.582 13.400 4.527 1.00 83.75 91 GLN A N 1
ATOM 734 C CA . GLN A 1 91 ? -1.594 12.786 5.413 1.00 83.75 91 GLN A CA 1
ATOM 735 C C . GLN A 1 91 ? -1.622 11.258 5.315 1.00 83.75 91 GLN A C 1
ATOM 737 O O . GLN A 1 91 ? -0.583 10.622 5.264 1.00 83.75 91 GLN A O 1
ATOM 742 N N . LEU A 1 92 ? -2.812 10.659 5.230 1.00 88.12 92 LEU A N 1
ATOM 743 C CA . LEU A 1 92 ? -2.990 9.210 5.104 1.00 88.12 92 LEU A CA 1
ATOM 744 C C . LEU A 1 92 ? -3.600 8.859 3.743 1.00 88.12 92 LEU A C 1
ATOM 746 O O . LEU A 1 92 ? -4.777 8.500 3.684 1.00 88.12 92 LEU A O 1
ATOM 750 N N . PRO A 1 93 ? -2.848 8.988 2.637 1.00 92.06 93 PRO A N 1
ATOM 751 C CA . PRO A 1 93 ? -3.367 8.653 1.325 1.00 92.06 93 PRO A CA 1
ATOM 752 C C . PRO A 1 93 ? -3.505 7.136 1.196 1.00 92.06 93 PRO A C 1
ATOM 754 O O . PRO A 1 93 ? -2.524 6.392 1.110 1.00 92.06 93 PRO A O 1
ATOM 757 N N . VAL A 1 94 ? -4.757 6.685 1.197 1.00 96.19 94 VAL A N 1
ATOM 758 C CA . VAL A 1 94 ? -5.132 5.299 0.926 1.00 96.19 94 VAL A CA 1
ATOM 759 C C . VAL A 1 94 ? -5.784 5.254 -0.442 1.00 96.19 94 VAL A C 1
ATOM 761 O O . VAL A 1 94 ? -6.823 5.869 -0.652 1.00 96.19 94 VAL A O 1
ATOM 764 N N . PHE A 1 95 ? -5.199 4.503 -1.360 1.00 97.50 95 PHE A N 1
ATOM 765 C CA . PHE A 1 95 ? -5.751 4.253 -2.683 1.00 97.50 95 PHE A CA 1
ATOM 766 C C . PHE A 1 95 ? -6.340 2.847 -2.771 1.00 97.50 95 PHE A C 1
ATOM 768 O O . PHE A 1 95 ? -6.140 2.008 -1.886 1.00 97.50 95 PHE A O 1
ATOM 775 N N . THR A 1 96 ? -7.032 2.569 -3.874 1.00 97.75 96 THR A N 1
ATOM 776 C CA . THR A 1 96 ? -7.411 1.205 -4.254 1.00 97.75 96 THR A CA 1
ATOM 777 C C . THR A 1 96 ? -6.963 0.900 -5.669 1.00 97.75 96 THR A C 1
ATOM 779 O O . THR A 1 96 ? -7.259 1.682 -6.570 1.00 97.75 96 THR A O 1
ATOM 782 N N . ALA A 1 97 ? -6.332 -0.252 -5.868 1.00 97.94 97 ALA A N 1
ATOM 783 C CA . ALA A 1 97 ? -5.871 -0.701 -7.178 1.00 97.94 97 ALA A CA 1
ATOM 784 C C . ALA A 1 97 ? -5.948 -2.223 -7.301 1.00 97.94 97 ALA A C 1
ATOM 786 O O . ALA A 1 97 ? -6.052 -2.938 -6.298 1.00 97.94 97 ALA A O 1
ATOM 787 N N . LEU A 1 98 ? -5.927 -2.724 -8.536 1.00 97.94 98 LEU A N 1
ATOM 788 C CA . LEU A 1 98 ? -5.900 -4.163 -8.781 1.00 97.94 98 LEU A CA 1
ATOM 789 C C . LEU A 1 98 ? -4.545 -4.734 -8.365 1.00 97.94 98 LEU A C 1
ATOM 791 O O . LEU A 1 98 ? -3.506 -4.144 -8.647 1.00 97.94 98 LEU A O 1
ATOM 795 N N . SER A 1 99 ? -4.546 -5.923 -7.767 1.00 97.62 99 SER A N 1
ATOM 796 C CA . SER A 1 99 ? -3.321 -6.635 -7.377 1.00 97.62 99 SER A CA 1
ATOM 797 C C . SER A 1 99 ? -2.302 -6.756 -8.510 1.00 97.62 99 SER A C 1
ATOM 799 O O . SER A 1 99 ? -1.117 -6.565 -8.273 1.00 97.62 99 SER A O 1
ATOM 801 N N . GLY A 1 100 ? -2.760 -7.011 -9.739 1.00 97.31 100 GLY A N 1
ATOM 802 C CA . GLY A 1 100 ? -1.895 -7.096 -10.918 1.00 97.31 100 GLY A CA 1
ATOM 803 C C . GLY A 1 100 ? -1.297 -5.755 -11.353 1.00 97.31 100 GLY A C 1
ATOM 804 O O . GLY A 1 100 ? -0.187 -5.734 -11.868 1.00 97.31 100 GLY A O 1
ATOM 805 N N . GLU A 1 101 ? -1.999 -4.641 -11.122 1.00 96.75 101 GLU A N 1
A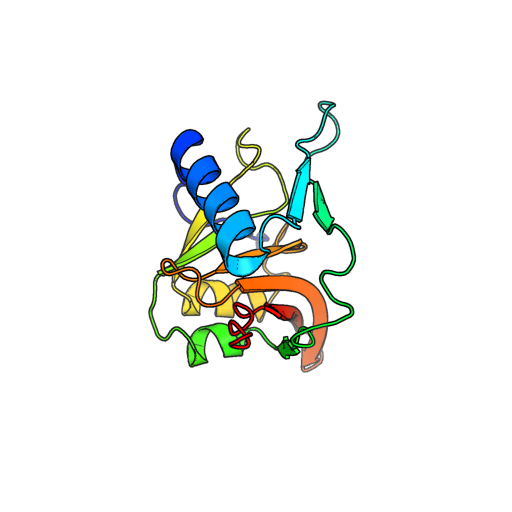TOM 806 C CA . GLU A 1 101 ? -1.469 -3.297 -11.394 1.00 96.75 101 GLU A CA 1
ATOM 807 C C . GLU A 1 101 ? -0.374 -2.947 -10.383 1.00 96.75 101 GLU A C 1
ATOM 809 O O . GLU A 1 101 ? 0.720 -2.553 -10.768 1.00 96.75 101 GLU A O 1
ATOM 814 N N . ILE A 1 102 ? -0.643 -3.194 -9.097 1.00 97.56 102 ILE A N 1
ATOM 815 C CA . ILE A 1 102 ? 0.321 -2.970 -8.013 1.00 97.56 102 ILE A CA 1
ATOM 816 C C . ILE A 1 102 ? 1.555 -3.860 -8.196 1.00 97.56 102 ILE A C 1
ATOM 818 O O . ILE A 1 102 ? 2.681 -3.405 -8.020 1.00 97.56 102 ILE A O 1
ATOM 822 N N . GLN A 1 103 ? 1.348 -5.131 -8.552 1.00 96.56 103 GLN A N 1
ATOM 823 C CA . GLN A 1 103 ? 2.430 -6.060 -8.862 1.00 96.56 103 GLN A CA 1
ATOM 824 C C . GLN A 1 103 ? 3.302 -5.517 -9.994 1.00 96.56 103 GLN A C 1
ATOM 826 O O . GLN A 1 103 ? 4.513 -5.467 -9.827 1.00 96.56 103 GLN A O 1
ATOM 831 N N . HIS A 1 104 ? 2.697 -5.115 -11.114 1.00 95.50 104 HIS A N 1
ATOM 832 C CA . HIS A 1 104 ? 3.436 -4.628 -12.276 1.00 95.50 104 HIS A CA 1
ATOM 833 C C . HIS A 1 104 ? 4.301 -3.410 -11.939 1.00 95.50 104 HIS A C 1
ATOM 835 O O . HIS A 1 104 ? 5.483 -3.402 -12.267 1.00 95.50 104 HIS A O 1
ATOM 841 N N . ASP A 1 105 ? 3.732 -2.433 -11.227 1.00 95.50 105 ASP A N 1
ATOM 842 C CA . ASP A 1 105 ? 4.451 -1.239 -10.775 1.00 95.50 105 ASP A CA 1
ATOM 843 C C . ASP A 1 105 ? 5.652 -1.615 -9.877 1.00 95.50 105 ASP A C 1
ATOM 845 O O . ASP A 1 105 ? 6.745 -1.079 -10.025 1.00 95.50 105 ASP A O 1
ATOM 849 N N . LEU A 1 106 ? 5.485 -2.578 -8.965 1.00 95.31 106 LEU A N 1
ATOM 850 C CA . LEU A 1 106 ? 6.547 -3.005 -8.044 1.00 95.31 106 LEU A CA 1
ATOM 851 C C . LEU A 1 106 ? 7.599 -3.936 -8.672 1.00 95.31 106 LEU A C 1
ATOM 853 O O . LEU A 1 106 ? 8.657 -4.135 -8.072 1.00 95.31 106 LEU A O 1
ATOM 857 N N . GLU A 1 107 ? 7.320 -4.531 -9.832 1.00 94.19 107 GLU A N 1
ATOM 858 C CA . GLU A 1 107 ? 8.279 -5.332 -10.611 1.00 94.19 107 GLU A CA 1
ATOM 859 C C . GLU A 1 107 ? 9.220 -4.463 -11.466 1.00 94.19 107 GLU A C 1
ATOM 861 O O . GLU A 1 107 ? 10.251 -4.963 -11.916 1.00 94.19 107 GLU A O 1
ATOM 866 N N . ASP A 1 108 ? 8.890 -3.182 -11.664 1.00 92.50 108 ASP A N 1
ATOM 867 C CA . ASP A 1 108 ? 9.692 -2.198 -12.401 1.00 92.50 108 ASP A CA 1
ATOM 868 C C . ASP A 1 108 ? 9.775 -0.877 -11.621 1.00 92.50 108 ASP A C 1
ATOM 870 O O . ASP A 1 108 ? 9.184 0.143 -11.998 1.00 92.50 108 ASP A O 1
ATOM 874 N N . VAL A 1 109 ? 10.511 -0.892 -10.502 1.00 92.25 109 VAL A N 1
ATOM 875 C CA . VAL A 1 109 ? 10.568 0.280 -9.611 1.00 92.25 109 VAL A CA 1
ATOM 876 C C . VAL A 1 109 ? 11.299 1.473 -10.227 1.00 92.25 109 VAL A C 1
ATOM 878 O O . VAL A 1 109 ? 11.112 2.592 -9.771 1.00 92.25 109 VAL A O 1
ATOM 881 N N . ASP A 1 110 ? 12.080 1.270 -11.292 1.00 90.19 110 ASP A N 1
ATOM 882 C CA . ASP A 1 110 ? 12.729 2.359 -12.035 1.00 90.19 110 ASP A CA 1
ATOM 883 C C . ASP A 1 110 ? 11.707 3.241 -12.784 1.00 90.19 110 ASP A C 1
ATOM 885 O O . ASP A 1 110 ? 12.020 4.360 -13.207 1.00 90.19 110 ASP A O 1
ATOM 889 N N . SER A 1 111 ? 10.477 2.745 -12.958 1.00 90.38 111 SER A N 1
ATOM 890 C CA . SER A 1 111 ? 9.377 3.454 -13.615 1.00 90.38 111 SER A CA 1
ATOM 891 C C . SER A 1 111 ? 8.466 4.226 -12.651 1.00 90.38 111 SER A C 1
ATOM 893 O O . SER A 1 111 ? 7.623 5.009 -13.114 1.00 90.38 111 SER A O 1
ATOM 895 N N . ILE A 1 112 ? 8.642 4.051 -11.334 1.00 92.69 112 ILE A N 1
ATOM 896 C CA . ILE A 1 112 ? 7.774 4.623 -10.299 1.00 92.69 112 ILE A CA 1
ATOM 897 C C . ILE A 1 112 ? 8.535 5.333 -9.169 1.00 92.69 112 ILE A C 1
ATOM 899 O O . ILE A 1 112 ? 9.620 4.930 -8.774 1.00 92.69 112 ILE A O 1
ATOM 903 N N . ASP A 1 113 ? 7.918 6.357 -8.580 1.00 91.38 113 ASP A N 1
ATOM 904 C CA . ASP A 1 113 ? 8.432 7.086 -7.414 1.00 91.38 113 ASP A CA 1
ATOM 905 C C . ASP A 1 113 ? 7.534 6.888 -6.178 1.00 91.38 113 ASP A C 1
ATOM 907 O O . ASP A 1 113 ? 6.331 6.639 -6.282 1.00 91.38 113 ASP A O 1
ATOM 911 N N . PHE A 1 114 ? 8.104 7.075 -4.981 1.00 90.38 114 PHE A N 1
ATOM 912 C CA . PHE A 1 114 ? 7.389 7.110 -3.690 1.00 90.38 114 PHE A CA 1
ATOM 913 C C . PHE A 1 114 ? 6.668 5.819 -3.264 1.00 90.38 114 PHE A C 1
ATOM 915 O O . PHE A 1 114 ? 5.695 5.866 -2.502 1.00 90.38 114 PHE A O 1
ATOM 922 N N . TYR A 1 115 ? 7.142 4.673 -3.743 1.00 91.69 115 TYR A N 1
ATOM 923 C CA . TYR A 1 115 ? 6.607 3.354 -3.399 1.00 91.69 115 TYR A CA 1
ATOM 924 C C . TYR A 1 115 ? 7.129 2.818 -2.059 1.00 91.69 115 TYR A C 1
ATOM 926 O O . TYR A 1 115 ? 6.464 2.010 -1.406 1.00 91.69 115 TYR A O 1
ATOM 934 N N . GLU A 1 116 ? 8.317 3.263 -1.648 1.00 89.81 116 GLU A N 1
ATOM 935 C CA . GLU A 1 116 ? 8.981 2.805 -0.432 1.00 89.81 116 GLU A CA 1
ATOM 936 C C . GLU A 1 116 ? 8.116 3.075 0.800 1.00 89.81 116 GLU A C 1
ATOM 938 O O . GLU A 1 116 ? 7.419 4.089 0.912 1.00 89.81 116 GLU A O 1
ATOM 943 N N . HIS A 1 117 ? 8.160 2.138 1.742 1.00 88.69 117 HIS A N 1
ATOM 944 C CA . HIS A 1 117 ? 7.417 2.182 2.998 1.00 88.69 117 HIS A CA 1
ATOM 945 C C . HIS A 1 117 ? 5.886 2.123 2.861 1.00 88.69 117 HIS A C 1
ATOM 947 O O . HIS A 1 117 ? 5.176 2.270 3.861 1.00 88.69 117 HIS A O 1
ATOM 953 N N . ALA A 1 118 ? 5.351 1.893 1.658 1.00 92.56 118 ALA A N 1
ATOM 954 C CA . ALA A 1 118 ? 3.920 1.699 1.468 1.00 92.56 118 ALA A CA 1
ATOM 955 C C . ALA A 1 118 ? 3.429 0.385 2.103 1.00 92.56 118 ALA A C 1
ATOM 957 O O . ALA A 1 118 ? 4.165 -0.597 2.228 1.00 92.56 118 ALA A O 1
ATOM 958 N N . TYR A 1 119 ? 2.148 0.360 2.465 1.00 94.31 119 TYR A N 1
ATOM 959 C CA . TYR A 1 119 ? 1.444 -0.828 2.937 1.00 94.31 119 TYR A CA 1
ATOM 960 C C . TYR A 1 119 ? 0.358 -1.222 1.941 1.00 94.31 119 TYR A C 1
ATOM 962 O O . TYR A 1 119 ? -0.511 -0.417 1.609 1.00 94.31 119 TYR A O 1
ATOM 970 N N . ILE A 1 120 ? 0.368 -2.477 1.508 1.00 96.94 120 ILE A N 1
ATOM 971 C CA . ILE A 1 120 ? -0.612 -3.042 0.577 1.00 96.94 120 ILE A CA 1
ATOM 972 C C . ILE A 1 120 ? -1.379 -4.139 1.300 1.00 96.94 120 ILE A C 1
ATOM 974 O O . ILE A 1 120 ? -0.765 -5.031 1.874 1.00 96.94 120 ILE A O 1
ATOM 978 N N . PHE A 1 121 ? -2.706 -4.099 1.312 1.00 96.00 121 PHE A N 1
ATOM 979 C CA . PHE A 1 121 ? -3.494 -5.063 2.088 1.00 96.00 121 PHE A CA 1
ATOM 980 C C . PHE A 1 121 ? -4.874 -5.296 1.486 1.00 96.00 121 PHE A C 1
ATOM 982 O O . PHE A 1 121 ? -5.440 -4.441 0.803 1.00 96.00 121 PHE A O 1
ATOM 989 N N . ASP A 1 122 ? -5.425 -6.481 1.727 1.00 95.69 122 ASP A N 1
ATOM 990 C CA . ASP A 1 122 ? -6.742 -6.842 1.221 1.00 95.69 122 ASP A CA 1
ATOM 991 C C . ASP A 1 122 ? -7.867 -6.207 2.050 1.00 95.69 122 ASP A C 1
ATOM 993 O O . ASP A 1 122 ? -7.707 -5.858 3.223 1.00 95.69 122 ASP A O 1
ATOM 997 N N . LYS A 1 123 ? -9.055 -6.086 1.448 1.00 94.88 123 LYS A N 1
ATOM 998 C CA . LYS A 1 123 ? -10.209 -5.438 2.094 1.00 94.88 123 LYS A CA 1
ATOM 999 C C . LYS A 1 123 ? -10.751 -6.198 3.309 1.00 94.88 123 LYS A C 1
ATOM 1001 O O . LYS A 1 123 ? -11.496 -5.617 4.101 1.00 94.88 123 LYS A O 1
ATOM 1006 N N . ASN A 1 124 ? -10.387 -7.471 3.467 1.00 93.38 124 ASN A N 1
ATOM 1007 C CA . ASN A 1 124 ? -10.750 -8.284 4.623 1.00 93.38 124 ASN A CA 1
ATOM 1008 C C . ASN A 1 124 ? -9.671 -8.262 5.719 1.00 93.38 124 ASN A C 1
ATOM 1010 O O . ASN A 1 124 ? -9.914 -8.818 6.790 1.00 93.38 124 ASN A O 1
ATOM 1014 N N . PHE A 1 125 ? -8.545 -7.565 5.510 1.00 90.25 125 PHE A N 1
ATOM 1015 C CA . PHE A 1 125 ? -7.437 -7.443 6.464 1.00 90.25 125 PHE A CA 1
ATOM 1016 C C . PHE A 1 125 ? -6.827 -8.807 6.848 1.00 90.25 125 PHE A C 1
ATOM 1018 O O . PHE A 1 125 ? -6.469 -9.035 8.005 1.00 90.25 125 PHE A O 1
ATOM 1025 N N . LEU A 1 126 ? -6.734 -9.724 5.880 1.00 89.12 126 LEU A N 1
ATOM 1026 C CA . LEU A 1 126 ? -6.189 -11.078 6.039 1.00 89.12 126 LEU A CA 1
ATOM 1027 C C . LEU A 1 126 ? -4.687 -11.161 5.758 1.00 89.12 126 LEU A C 1
ATOM 1029 O O . LEU A 1 126 ? -4.028 -12.097 6.223 1.00 89.12 126 LEU A O 1
ATOM 1033 N N . ARG A 1 127 ? -4.150 -10.226 4.976 1.00 90.50 127 ARG A N 1
ATOM 1034 C CA . ARG A 1 127 ? -2.722 -10.065 4.699 1.00 90.50 127 ARG A CA 1
ATOM 1035 C C . ARG A 1 127 ? -2.379 -8.596 4.511 1.00 90.50 127 ARG A C 1
ATOM 1037 O O . ARG A 1 127 ? -3.191 -7.804 4.036 1.00 90.50 127 ARG A O 1
ATOM 1044 N N . CYS A 1 128 ? -1.144 -8.256 4.843 1.00 92.31 128 CYS A N 1
ATOM 1045 C CA . CYS A 1 128 ? -0.556 -6.963 4.537 1.00 92.31 128 CYS A CA 1
ATOM 1046 C C . CYS A 1 128 ? 0.878 -7.145 4.059 1.00 92.31 128 CYS A C 1
ATOM 1048 O O . CYS A 1 128 ? 1.598 -7.986 4.577 1.00 92.31 128 CYS A O 1
ATOM 1050 N N . PHE A 1 129 ? 1.298 -6.330 3.106 1.00 93.31 129 PHE A N 1
ATOM 1051 C CA . PHE A 1 129 ? 2.639 -6.307 2.551 1.00 93.31 129 PHE A CA 1
ATOM 1052 C C . PHE A 1 129 ? 3.221 -4.932 2.810 1.00 93.31 129 PHE A C 1
ATOM 1054 O O . PHE A 1 129 ? 2.621 -3.929 2.433 1.00 93.31 129 PHE A O 1
ATOM 1061 N N . TYR A 1 130 ? 4.363 -4.888 3.477 1.00 92.06 130 TYR A N 1
ATOM 1062 C CA . TYR A 1 130 ? 5.130 -3.661 3.635 1.00 92.06 130 TYR A CA 1
ATOM 1063 C C . TYR A 1 130 ? 6.223 -3.612 2.581 1.00 92.06 130 TYR A C 1
ATOM 1065 O O . TYR A 1 130 ? 6.999 -4.562 2.456 1.00 92.06 130 TYR A O 1
ATOM 1073 N N . VAL A 1 131 ? 6.275 -2.517 1.835 1.00 92.00 131 VAL A N 1
ATOM 1074 C CA . VAL A 1 131 ? 7.268 -2.303 0.788 1.00 92.00 131 VAL A CA 1
ATOM 1075 C C . VAL A 1 131 ? 8.534 -1.731 1.421 1.00 92.00 131 VAL A C 1
ATOM 1077 O O . VAL A 1 131 ? 8.481 -0.687 2.068 1.00 92.00 131 VAL A O 1
ATOM 1080 N N . MET A 1 132 ? 9.660 -2.435 1.303 1.00 85.38 132 MET A N 1
ATOM 1081 C CA . MET A 1 132 ? 10.903 -2.064 1.985 1.00 85.38 132 MET A CA 1
ATOM 1082 C C . MET A 1 132 ? 11.825 -1.223 1.100 1.00 85.38 132 MET A C 1
ATOM 1084 O O . MET A 1 132 ? 11.806 -0.004 1.182 1.00 85.38 132 MET A O 1
ATOM 1088 N N . ASP A 1 133 ? 12.633 -1.912 0.306 1.00 79.56 133 ASP A N 1
ATOM 1089 C CA . ASP A 1 133 ? 13.692 -1.417 -0.573 1.00 79.56 133 ASP A CA 1
ATOM 1090 C C . ASP A 1 133 ? 13.554 -2.206 -1.887 1.00 79.56 133 ASP A C 1
ATOM 1092 O O . ASP A 1 133 ? 12.628 -3.012 -2.028 1.00 79.56 133 ASP A O 1
ATOM 1096 N N . SER A 1 134 ? 14.463 -2.041 -2.831 1.00 85.50 134 SER A N 1
ATOM 1097 C CA . SER A 1 134 ? 14.497 -2.799 -4.076 1.00 85.50 134 SER A CA 1
ATOM 1098 C C . SER A 1 134 ? 15.734 -3.684 -4.195 1.00 85.50 134 SER A C 1
ATOM 1100 O O . SER A 1 134 ? 16.730 -3.533 -3.486 1.00 85.50 134 SER A O 1
ATOM 1102 N N . CYS A 1 135 ? 15.685 -4.652 -5.107 1.00 84.75 135 CYS A N 1
ATOM 1103 C CA . CYS A 1 135 ? 16.849 -5.451 -5.468 1.00 84.75 135 CYS A CA 1
ATOM 1104 C C . CYS A 1 135 ? 16.941 -5.677 -6.975 1.00 84.75 135 CYS A C 1
ATOM 1106 O O . CYS A 1 135 ? 15.937 -5.752 -7.681 1.00 84.75 135 CYS A O 1
ATOM 1108 N N . ASN A 1 136 ? 18.177 -5.806 -7.461 1.00 81.94 136 ASN A N 1
ATOM 1109 C CA . ASN A 1 136 ? 18.462 -6.107 -8.858 1.00 81.94 136 ASN A CA 1
ATOM 1110 C C . ASN A 1 136 ? 18.402 -7.623 -9.073 1.00 81.94 136 ASN A C 1
ATOM 1112 O O . ASN A 1 136 ? 19.261 -8.360 -8.582 1.00 81.94 136 ASN A O 1
ATOM 1116 N N . LEU A 1 137 ? 17.391 -8.085 -9.807 1.00 65.56 137 LEU A N 1
ATOM 1117 C CA . LEU A 1 137 ? 17.220 -9.502 -10.139 1.00 65.56 13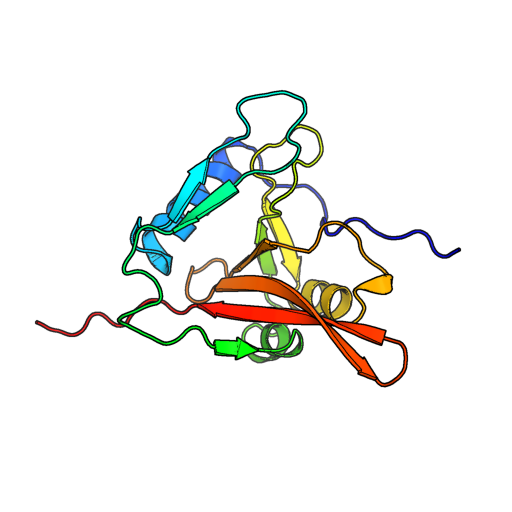7 LEU A CA 1
ATOM 1118 C C . LEU A 1 137 ? 17.544 -9.819 -11.599 1.00 65.56 137 LEU A C 1
ATOM 1120 O O . LEU A 1 137 ? 17.992 -10.931 -11.896 1.00 65.56 137 LEU A O 1
ATOM 1124 N N . HIS A 1 138 ? 17.363 -8.858 -12.509 1.00 62.88 138 HIS A N 1
ATOM 1125 C CA . HIS A 1 138 ? 17.483 -9.083 -13.950 1.00 62.88 138 HIS A CA 1
ATOM 1126 C C . HIS A 1 138 ? 18.294 -8.003 -14.655 1.00 62.88 138 HIS A C 1
ATOM 1128 O O . HIS A 1 138 ? 17.795 -7.300 -15.526 1.00 62.88 138 HIS A O 1
ATOM 1134 N N . GLY A 1 139 ? 19.580 -7.919 -14.319 1.00 60.97 139 GLY A N 1
ATOM 1135 C CA . GLY A 1 139 ? 20.621 -7.309 -15.148 1.00 60.97 139 GLY A CA 1
ATOM 1136 C C . GLY A 1 139 ? 20.584 -5.786 -15.266 1.00 60.97 139 GLY A C 1
ATOM 1137 O O . GLY A 1 139 ? 21.658 -5.218 -15.396 1.00 60.97 139 GLY A O 1
ATOM 1138 N N . ASN A 1 140 ? 19.409 -5.152 -15.193 1.00 74.75 140 ASN A N 1
ATOM 1139 C CA . ASN A 1 140 ? 19.166 -3.706 -15.241 1.00 74.75 140 ASN A CA 1
ATOM 1140 C C . ASN A 1 140 ? 17.789 -3.276 -14.683 1.00 74.75 140 ASN A C 1
ATOM 1142 O O . ASN A 1 140 ? 17.528 -2.083 -14.688 1.00 74.75 140 ASN A O 1
ATOM 1146 N N . THR A 1 141 ? 16.919 -4.195 -14.245 1.00 78.75 141 THR A N 1
ATOM 1147 C CA . THR A 1 141 ? 15.607 -3.851 -13.662 1.00 78.75 141 THR A CA 1
ATOM 1148 C C . THR A 1 141 ? 15.594 -4.171 -12.176 1.00 78.75 141 THR A C 1
ATOM 1150 O O . THR A 1 141 ? 15.991 -5.275 -11.768 1.00 78.75 141 THR A O 1
ATOM 1153 N N . TYR A 1 142 ? 15.145 -3.201 -11.388 1.00 89.00 142 TYR A N 1
ATOM 1154 C CA . TYR A 1 142 ? 14.954 -3.330 -9.952 1.00 89.00 142 TYR A CA 1
ATOM 1155 C C . TYR A 1 142 ? 13.491 -3.644 -9.641 1.00 89.00 142 TYR A C 1
ATOM 1157 O O . TYR A 1 142 ? 12.577 -3.073 -10.232 1.00 89.00 142 TYR A O 1
ATOM 1165 N N . GLU A 1 143 ? 13.273 -4.530 -8.675 1.00 92.69 143 GLU A N 1
ATOM 1166 C CA . GLU A 1 143 ? 11.944 -4.802 -8.127 1.00 92.69 143 GLU A CA 1
ATOM 1167 C C . GLU A 1 143 ? 11.922 -4.574 -6.620 1.00 92.69 143 GLU A C 1
ATOM 1169 O O . GLU A 1 143 ? 12.942 -4.727 -5.938 1.00 92.69 143 GLU A O 1
ATOM 1174 N N . ALA A 1 144 ? 10.749 -4.245 -6.093 1.00 92.94 144 ALA A N 1
ATOM 1175 C CA . ALA A 1 144 ? 10.556 -4.028 -4.672 1.00 92.94 144 ALA A CA 1
ATOM 1176 C C . ALA A 1 144 ? 10.619 -5.336 -3.867 1.00 92.94 144 ALA A C 1
ATOM 1178 O O . ALA A 1 144 ? 10.095 -6.378 -4.262 1.00 92.94 144 ALA A O 1
ATOM 1179 N N . ILE A 1 145 ? 11.185 -5.254 -2.668 1.00 91.56 145 ILE A N 1
ATOM 1180 C CA . ILE A 1 145 ? 11.161 -6.299 -1.649 1.00 91.56 145 ILE A CA 1
ATOM 1181 C C . ILE A 1 145 ? 9.978 -6.035 -0.725 1.00 91.56 145 ILE A C 1
ATOM 1183 O O . ILE A 1 145 ? 9.842 -4.949 -0.153 1.00 91.56 145 ILE A O 1
ATOM 1187 N N . LEU A 1 146 ? 9.139 -7.051 -0.541 1.00 92.50 146 LEU A N 1
ATOM 1188 C CA . LEU A 1 146 ? 7.961 -6.975 0.309 1.00 92.50 146 LEU A CA 1
ATOM 1189 C C . LEU A 1 146 ? 8.151 -7.801 1.573 1.00 92.50 146 LEU A C 1
ATOM 1191 O O . LEU A 1 146 ? 8.718 -8.889 1.547 1.00 92.50 146 LEU A O 1
ATOM 1195 N N . THR A 1 147 ? 7.603 -7.314 2.677 1.00 90.06 147 THR A N 1
ATOM 1196 C CA . THR A 1 147 ? 7.414 -8.102 3.892 1.00 90.06 147 THR A CA 1
ATOM 1197 C C . THR A 1 147 ? 5.945 -8.468 4.041 1.00 90.06 147 THR A C 1
ATOM 1199 O O . THR A 1 147 ? 5.120 -7.582 4.257 1.00 90.06 147 THR A O 1
ATOM 1202 N N . GLU A 1 148 ? 5.615 -9.757 3.944 1.00 89.56 148 GLU A N 1
ATOM 1203 C CA . GLU A 1 148 ? 4.266 -10.279 4.184 1.00 89.56 148 GLU A CA 1
ATOM 1204 C C . GLU A 1 148 ? 3.993 -10.414 5.694 1.00 89.56 148 GLU A C 1
ATOM 1206 O O . GLU A 1 148 ? 4.732 -11.073 6.431 1.00 89.56 148 GLU A O 1
ATOM 1211 N N . TYR A 1 149 ? 2.884 -9.820 6.129 1.00 84.94 149 TYR A N 1
ATOM 1212 C CA . TYR A 1 149 ? 2.277 -9.938 7.447 1.00 84.94 149 TYR A CA 1
ATOM 1213 C C . TYR A 1 149 ? 0.937 -10.664 7.333 1.00 84.94 149 TYR A C 1
ATOM 1215 O O . TYR A 1 149 ? 0.083 -10.320 6.511 1.00 84.94 149 TYR A O 1
ATOM 1223 N N . ALA A 1 150 ? 0.726 -11.628 8.221 1.00 79.12 150 ALA A N 1
ATOM 1224 C CA . ALA A 1 150 ? -0.537 -12.323 8.413 1.00 79.12 150 ALA A CA 1
ATOM 1225 C C . ALA A 1 150 ? -1.070 -12.055 9.831 1.00 79.12 150 ALA A C 1
ATOM 1227 O O . ALA A 1 150 ? -0.266 -11.862 10.748 1.00 79.12 150 ALA A O 1
ATOM 1228 N N . PRO A 1 151 ? -2.400 -12.074 10.050 1.00 68.81 151 PRO A N 1
ATOM 1229 C CA . PRO A 1 151 ? -2.969 -12.084 11.382 1.00 68.81 151 PRO A CA 1
ATOM 1230 C C . PRO A 1 151 ? -2.381 -13.258 12.152 1.00 68.81 151 PRO A C 1
ATOM 1232 O O . PRO A 1 151 ? -2.375 -14.392 11.676 1.00 68.81 151 PRO A O 1
ATOM 1235 N N . LEU A 1 152 ? -1.880 -12.971 13.345 1.00 62.59 152 LEU A N 1
ATOM 1236 C CA . LEU A 1 152 ? -1.438 -13.995 14.272 1.00 62.59 152 LEU A CA 1
ATOM 1237 C C . LEU A 1 152 ? -2.634 -14.885 14.612 1.00 62.59 152 LEU A C 1
ATOM 1239 O O . LEU A 1 152 ? -3.628 -14.368 15.136 1.00 62.59 152 LEU A O 1
ATOM 1243 N N . GLU A 1 153 ? -2.525 -16.189 14.338 1.00 58.84 153 GLU A N 1
ATOM 1244 C CA . GLU A 1 153 ? -3.484 -17.170 14.842 1.00 58.84 153 GLU A CA 1
ATOM 1245 C C . GLU A 1 153 ? -3.653 -16.935 16.348 1.00 58.84 153 GLU A C 1
ATOM 1247 O O . GLU A 1 153 ? -2.676 -16.742 17.082 1.00 58.84 153 GLU A O 1
ATOM 1252 N N . GLU A 1 154 ? -4.900 -16.845 16.811 1.00 49.47 154 GLU A N 1
ATOM 1253 C CA . GLU A 1 154 ? -5.162 -16.914 18.241 1.00 49.47 154 GLU A CA 1
ATOM 1254 C C . GLU A 1 154 ? -4.725 -18.308 18.673 1.00 49.47 154 GLU A C 1
ATOM 1256 O O . GLU A 1 154 ? -5.406 -19.290 18.389 1.00 49.47 154 GLU A O 1
ATOM 1261 N N . THR A 1 155 ? -3.560 -18.420 19.310 1.00 43.31 155 THR A N 1
ATOM 1262 C CA . THR A 1 155 ? -3.251 -19.619 20.075 1.00 43.31 155 THR A CA 1
ATOM 1263 C C . THR A 1 155 ? -4.357 -19.746 21.120 1.00 43.31 155 THR A C 1
ATOM 1265 O O . THR A 1 155 ? -4.494 -18.836 21.943 1.00 43.31 155 THR A O 1
ATOM 1268 N N . PRO A 1 156 ? -5.183 -20.808 21.082 1.00 39.12 156 PRO A N 1
ATOM 1269 C CA . PRO A 1 156 ? -6.158 -21.021 22.134 1.00 39.12 156 PRO A CA 1
ATOM 1270 C C . PRO A 1 156 ? -5.376 -21.187 23.439 1.00 39.12 156 PRO A C 1
ATOM 1272 O O . PRO A 1 156 ? -4.488 -22.037 23.529 1.00 39.12 156 PRO A O 1
ATOM 1275 N N . VAL A 1 157 ? -5.653 -20.302 24.396 1.00 39.94 157 VAL A N 1
ATOM 1276 C CA . VAL A 1 157 ? -5.138 -20.374 25.769 1.00 39.94 157 VAL A CA 1
ATOM 1277 C C . VAL A 1 157 ? -5.957 -21.390 26.548 1.00 39.94 157 VAL A C 1
ATOM 1279 O O . VAL A 1 157 ? -7.203 -21.335 26.433 1.00 39.94 157 VAL A O 1
#

Secondary structure (DSSP, 8-state):
-PPPEES--SSPPPHHHHHHHHHHHHHHTSTT-EEEE--SSTT--BPEEEEPTTTTTSSSPPEEE-THHHHHHSTT-EEEEE-SB-BTTBSS-EEEEEHHHHHHHHH-GGGEES-TT-EEEETTSS-EEEEEEEEEEETTEEEEEEEEE-PPP----

pLDDT: mean 82.48, std 15.86, range [39.12, 98.38]